Protein AF-A0A8S4R0T0-F1 (afdb_monomer_lite)

Sequence (146 aa):
MWVHVQKAAKRPANCFQPRPKWLRTKKSKKDQCHRSPVKKSTKLPKDFLIYTPISQEEQYALVKERQNTKNYTESAYRCDYCFKGFREVVTFSKHLQKHDPDVSGNLQCDMCKIYCTNARKMYKHMNMTHLFKYTCQMCSYVCFNR

InterPro domains:
  IPR013087 Zinc finger C2H2-type [PS00028] (79-99)
  IPR013087 Zinc finger C2H2-type [PS50157] (77-104)
  IPR013087 Zinc finger C2H2-type [SM00355] (77-99)
  IPR013087 Zinc finger C2H2-type [SM00355] (107-130)

pLDDT: mean 74.61, std 21.23, range [32.12, 94.81]

Radius of gyration: 23.28 Å; chains: 1; bounding box: 45×60×40 Å

Foldseek 3Di:
DDDPPDDDPDDDDDDDDPDDPVPDDDDDDPDPPPPDPDPPPPDDDPQFKDKDWDDPVRLLVVQVCLLVDPQLVVAPAADPQRGGGDNDPVVNVVVVLQLDCVRAHDDADPRRNGHHNDPVVVVVCCSQAGTIWMAGPVDRDIDHND

Organism: NCBI:txid348720

Secondary structure (DSSP, 8-state):
---S---PPPPPP----PPPGGG--S-------------------GGGEEEEE--HHHHHHHHHHGGGSHHHHT-SEE-TTT--EES-HHHHHHHHTTT-HHHH-SEE-TTT--EESSHHHHHHHHHHHTSEEEEESSSS-EEE--

Structure (mmCIF, N/CA/C/O backbone):
data_AF-A0A8S4R0T0-F1
#
_entry.id   AF-A0A8S4R0T0-F1
#
loop_
_atom_site.group_PDB
_atom_site.id
_atom_site.type_symbol
_atom_site.label_atom_id
_atom_site.label_alt_id
_atom_site.label_comp_id
_atom_site.label_asym_id
_atom_site.label_entity_id
_atom_site.label_seq_id
_atom_site.pdbx_PDB_ins_code
_atom_site.Cartn_x
_atom_site.Cartn_y
_atom_site.Cartn_z
_atom_site.occupancy
_atom_site.B_iso_or_equiv
_atom_site.auth_seq_id
_atom_site.auth_comp_id
_atom_site.auth_asym_id
_atom_site.auth_atom_id
_atom_site.pdbx_PDB_model_num
ATOM 1 N N . MET A 1 1 ? -13.648 16.877 4.605 1.00 36.16 1 MET A N 1
ATOM 2 C CA . MET A 1 1 ? -12.229 17.247 4.397 1.00 36.16 1 MET A CA 1
ATOM 3 C C . MET A 1 1 ? -11.822 18.204 5.518 1.00 36.16 1 MET A C 1
ATOM 5 O O . MET A 1 1 ? -12.401 19.269 5.616 1.00 36.16 1 MET A O 1
ATOM 9 N N . TRP A 1 2 ? -10.948 17.740 6.418 1.00 42.22 2 TRP A N 1
ATOM 10 C CA . TRP A 1 2 ? -10.252 18.413 7.534 1.00 42.22 2 TRP A CA 1
ATOM 11 C C . TRP A 1 2 ? -10.555 19.905 7.813 1.00 42.22 2 TRP A C 1
ATOM 13 O O . TRP A 1 2 ? -9.913 20.782 7.246 1.00 42.22 2 TRP A O 1
ATOM 23 N N . VAL A 1 3 ? -11.456 20.184 8.767 1.00 42.47 3 VAL A N 1
ATOM 24 C CA . VAL A 1 3 ? -11.809 21.551 9.225 1.00 42.47 3 VAL A CA 1
ATOM 25 C C . VAL A 1 3 ? -11.201 21.964 10.578 1.00 42.47 3 VAL A C 1
ATOM 27 O O . VAL A 1 3 ? -11.342 23.114 10.974 1.00 42.47 3 VAL A O 1
ATOM 30 N N . HIS A 1 4 ? -10.465 21.092 11.280 1.00 39.38 4 HIS A N 1
ATOM 31 C CA . HIS A 1 4 ? -10.037 21.367 12.669 1.00 39.38 4 HIS A CA 1
ATOM 32 C C . HIS A 1 4 ? -8.530 21.560 12.913 1.00 39.38 4 HIS A C 1
ATOM 34 O O . HIS A 1 4 ? -8.091 21.550 14.058 1.00 39.38 4 HIS A O 1
ATOM 40 N N . VAL A 1 5 ? -7.721 21.824 11.881 1.00 48.59 5 VAL A N 1
ATOM 41 C CA . VAL A 1 5 ? -6.285 22.137 12.063 1.00 48.59 5 VAL A CA 1
ATOM 42 C C . VAL A 1 5 ? -5.919 23.446 11.367 1.00 48.59 5 VAL A C 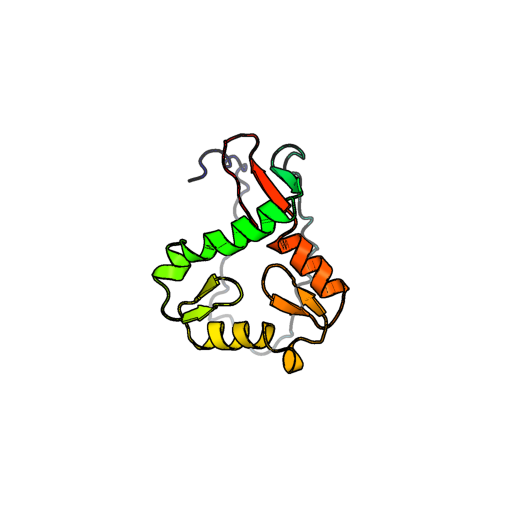1
ATOM 44 O O . VAL A 1 5 ? -5.117 23.474 10.441 1.00 48.59 5 VAL A O 1
ATOM 47 N N . GLN A 1 6 ? -6.522 24.556 11.796 1.00 45.00 6 GLN A N 1
ATOM 48 C CA . GLN A 1 6 ? -6.086 25.894 11.383 1.00 45.00 6 GLN A CA 1
ATOM 49 C C . GLN A 1 6 ? -6.195 26.901 12.529 1.00 45.00 6 GLN A C 1
ATOM 51 O O . GLN A 1 6 ? -7.144 27.670 12.604 1.00 45.00 6 GLN A O 1
ATOM 56 N N . LYS A 1 7 ? -5.174 26.944 13.391 1.00 44.12 7 LYS A N 1
ATOM 57 C CA . LYS A 1 7 ? -4.745 28.189 14.051 1.00 44.12 7 LYS A CA 1
ATOM 58 C C . LYS A 1 7 ? -3.220 28.203 14.153 1.00 44.12 7 LYS A C 1
ATOM 60 O O . LYS A 1 7 ? -2.649 27.933 15.202 1.00 44.12 7 LYS A O 1
ATOM 65 N N . ALA A 1 8 ? -2.559 28.506 13.037 1.00 44.25 8 ALA A N 1
ATOM 66 C CA . ALA A 1 8 ? -1.187 29.002 13.062 1.00 44.25 8 ALA A CA 1
ATOM 67 C C . ALA A 1 8 ? -1.248 30.536 13.109 1.00 44.25 8 ALA A C 1
ATOM 69 O O . ALA A 1 8 ? -1.825 31.169 12.224 1.00 44.25 8 ALA A O 1
ATOM 70 N N . ALA A 1 9 ? -0.700 31.120 14.173 1.00 41.81 9 ALA A N 1
ATOM 71 C CA . ALA A 1 9 ? -0.578 32.561 14.344 1.00 41.81 9 ALA A CA 1
ATOM 72 C C . ALA A 1 9 ? 0.218 33.185 13.181 1.00 41.81 9 ALA A C 1
ATOM 74 O O . ALA A 1 9 ? 1.256 32.663 12.768 1.00 41.81 9 ALA A O 1
ATOM 75 N N . LYS A 1 10 ? -0.281 34.308 12.651 1.00 43.12 10 LYS A N 1
ATOM 76 C CA . LYS A 1 10 ? 0.348 35.080 11.572 1.00 43.12 10 LYS A CA 1
ATOM 77 C C . LYS A 1 10 ? 1.728 35.585 12.031 1.00 43.12 10 LYS A C 1
ATOM 79 O O . LYS A 1 10 ? 1.807 36.325 13.006 1.00 43.12 10 LYS A O 1
ATOM 84 N N . ARG A 1 11 ? 2.806 35.234 11.316 1.00 43.81 11 ARG A N 1
ATOM 85 C CA . ARG A 1 11 ? 4.103 35.944 11.375 1.00 43.81 11 ARG A CA 1
ATOM 86 C C . ARG A 1 11 ? 4.267 36.811 10.123 1.00 43.81 11 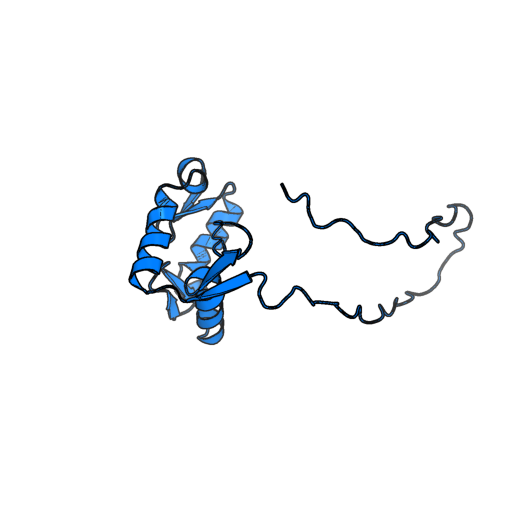ARG A C 1
ATOM 88 O O . ARG A 1 11 ? 3.830 36.385 9.054 1.00 43.81 11 ARG A O 1
ATOM 95 N N . PRO A 1 12 ? 4.862 38.011 10.243 1.00 35.50 12 PRO A N 1
ATOM 96 C CA . PRO A 1 12 ? 4.899 38.981 9.160 1.00 35.50 12 PRO A CA 1
ATOM 97 C C . PRO A 1 12 ? 5.857 38.567 8.039 1.00 35.50 12 PRO A C 1
ATOM 99 O O . PRO A 1 12 ? 6.868 37.896 8.255 1.00 35.50 12 PRO A O 1
ATOM 102 N N . ALA A 1 13 ? 5.481 38.993 6.837 1.00 47.31 13 ALA A N 1
ATOM 103 C CA . ALA A 1 13 ? 6.144 38.753 5.570 1.00 47.31 13 ALA A CA 1
ATOM 104 C C . ALA A 1 13 ? 7.443 39.563 5.431 1.00 47.31 13 ALA A C 1
ATOM 106 O O . ALA A 1 13 ? 7.429 40.780 5.573 1.00 47.31 13 ALA A O 1
ATOM 107 N N . ASN A 1 14 ? 8.544 38.888 5.099 1.00 36.53 14 ASN A N 1
ATOM 108 C CA . ASN A 1 14 ? 9.703 39.444 4.392 1.00 36.53 14 ASN A CA 1
ATOM 109 C C . ASN A 1 14 ? 10.579 38.247 3.962 1.00 36.53 14 ASN A C 1
ATOM 111 O O . ASN A 1 14 ? 10.766 37.332 4.755 1.00 36.53 14 ASN A O 1
ATOM 115 N N . CYS A 1 15 ? 11.140 38.099 2.768 1.00 35.03 15 CYS A N 1
ATOM 116 C CA . CYS A 1 15 ? 11.382 39.014 1.670 1.00 35.03 15 CYS A CA 1
ATOM 117 C C . CYS A 1 15 ? 11.494 38.143 0.403 1.00 35.03 15 CYS A C 1
ATOM 119 O O . CYS A 1 15 ? 12.418 37.341 0.288 1.00 35.03 15 CYS A O 1
ATOM 121 N N . PHE A 1 16 ? 10.552 38.258 -0.530 1.00 36.34 16 PHE A N 1
ATOM 122 C CA . PHE A 1 16 ? 10.757 37.830 -1.914 1.00 36.34 16 PHE A CA 1
ATOM 123 C C . PHE A 1 16 ? 10.457 39.035 -2.790 1.00 36.34 16 PHE A C 1
ATOM 125 O O . PHE A 1 16 ? 9.335 39.245 -3.236 1.00 36.34 16 PHE A O 1
ATOM 132 N N . GLN A 1 17 ? 11.478 39.845 -3.020 1.00 41.28 17 GLN A N 1
ATOM 133 C CA . GLN A 1 17 ? 11.547 40.646 -4.230 1.00 41.28 17 GLN A CA 1
ATOM 134 C C . GLN A 1 17 ? 12.647 39.995 -5.075 1.00 41.28 17 GLN A C 1
ATOM 136 O O . GLN A 1 17 ? 13.814 40.034 -4.674 1.00 41.28 17 GLN A O 1
ATOM 141 N N . PRO A 1 18 ? 12.328 39.315 -6.192 1.00 43.97 18 PRO A N 1
ATOM 142 C CA . PRO A 1 18 ? 13.371 38.871 -7.101 1.00 43.97 18 PRO A CA 1
ATOM 143 C C . PRO A 1 18 ? 14.102 40.101 -7.653 1.00 43.97 18 PRO A C 1
ATOM 145 O O . PRO A 1 18 ? 13.486 41.074 -8.087 1.00 43.97 18 PRO A O 1
ATOM 148 N N . ARG A 1 19 ? 15.436 40.056 -7.610 1.00 39.94 19 ARG A N 1
ATOM 149 C CA . ARG A 1 19 ? 16.311 41.155 -8.031 1.00 39.94 19 ARG A CA 1
ATOM 150 C C . ARG A 1 19 ? 16.041 41.523 -9.507 1.00 39.94 19 ARG A C 1
ATOM 152 O O . ARG A 1 19 ? 16.023 40.614 -10.342 1.00 39.94 19 ARG A O 1
ATOM 159 N N . PRO A 1 20 ? 15.858 42.811 -9.859 1.00 43.72 20 PRO A N 1
ATOM 160 C CA . PRO A 1 20 ? 15.553 43.228 -11.229 1.00 43.72 20 PRO A CA 1
ATOM 161 C C . PRO A 1 20 ? 16.625 42.814 -12.247 1.00 43.72 20 PRO A C 1
ATOM 163 O O . PRO A 1 20 ? 17.826 42.875 -11.979 1.00 43.72 20 PRO A O 1
ATOM 166 N N . LYS A 1 21 ? 16.185 42.422 -13.450 1.00 47.50 21 LYS A N 1
ATOM 167 C CA . LYS A 1 21 ? 17.014 41.793 -14.499 1.00 47.50 21 LYS A CA 1
ATOM 168 C C . LYS A 1 21 ? 18.152 42.663 -15.066 1.00 47.50 21 LYS A C 1
ATOM 170 O O . LYS A 1 21 ? 19.025 42.115 -15.731 1.00 47.50 21 LYS A O 1
ATOM 175 N N . TRP A 1 22 ? 18.189 43.966 -14.792 1.00 44.38 22 TRP A N 1
ATOM 176 C CA . TRP A 1 22 ? 19.223 44.890 -15.285 1.00 44.38 22 TRP A CA 1
ATOM 177 C C . TRP A 1 22 ? 20.472 44.979 -14.386 1.00 44.38 22 TRP A C 1
ATOM 179 O O . TRP A 1 22 ? 21.459 45.596 -14.768 1.00 44.38 22 TRP A O 1
ATOM 189 N N . LEU A 1 23 ? 20.483 44.299 -13.231 1.00 41.91 23 LEU A N 1
ATOM 190 C CA . LEU A 1 23 ? 21.625 44.251 -12.300 1.00 41.91 23 LEU A CA 1
ATOM 191 C C . LEU A 1 23 ? 22.561 43.040 -12.505 1.00 41.91 23 LEU A C 1
ATOM 193 O O . LEU A 1 23 ? 23.317 42.666 -11.606 1.00 41.91 23 LEU A O 1
ATOM 197 N N . ARG A 1 24 ? 22.497 42.375 -13.666 1.00 45.16 24 ARG A N 1
ATOM 198 C CA . ARG A 1 24 ? 23.283 41.166 -13.962 1.00 45.16 24 ARG A CA 1
ATOM 199 C C . ARG A 1 24 ? 24.642 41.532 -14.569 1.00 45.16 24 ARG A C 1
ATOM 201 O O . ARG A 1 24 ? 24.835 41.444 -15.777 1.00 45.16 24 ARG A O 1
ATOM 208 N N . THR A 1 25 ? 25.608 41.901 -13.733 1.00 37.03 25 THR A N 1
ATOM 209 C CA . THR A 1 25 ? 27.021 41.919 -14.141 1.00 37.03 25 THR A CA 1
ATOM 210 C C . THR A 1 25 ? 27.652 40.534 -13.940 1.00 37.03 25 THR A C 1
ATOM 212 O O . THR A 1 25 ? 27.246 39.742 -13.091 1.00 37.03 25 THR A O 1
ATOM 215 N N . LYS A 1 26 ? 28.564 40.185 -14.851 1.00 38.94 26 LYS A N 1
ATOM 216 C CA . LYS A 1 26 ? 29.137 38.848 -15.073 1.00 38.94 26 LYS A CA 1
ATOM 217 C C . LYS A 1 26 ? 29.830 38.256 -13.828 1.00 38.94 26 LYS A C 1
ATOM 219 O O . LYS A 1 26 ? 30.552 38.959 -13.139 1.00 38.94 26 LYS A O 1
ATOM 224 N N . LYS A 1 27 ? 29.711 36.922 -13.695 1.00 42.66 27 LYS A N 1
ATOM 225 C CA . LYS A 1 27 ? 30.496 35.982 -12.858 1.00 42.66 27 LYS A CA 1
ATOM 226 C C . LYS A 1 27 ? 30.562 36.280 -11.348 1.00 42.66 27 LYS A C 1
ATOM 228 O O . LYS A 1 27 ? 31.401 37.054 -10.910 1.00 42.66 27 LYS A O 1
ATOM 233 N N . SER A 1 28 ? 29.865 35.479 -10.538 1.00 32.12 28 SER A N 1
ATOM 234 C CA . SER A 1 28 ? 30.354 35.113 -9.198 1.00 32.12 28 SER A CA 1
ATOM 235 C C . SER A 1 28 ? 29.688 33.842 -8.645 1.00 32.12 28 SER A C 1
ATOM 237 O O . SER A 1 28 ? 28.666 33.378 -9.140 1.00 32.12 28 SER A O 1
ATOM 239 N N . LYS A 1 29 ? 30.418 33.236 -7.705 1.00 33.25 29 LYS A N 1
ATOM 240 C CA . LYS A 1 29 ? 30.456 31.853 -7.198 1.00 33.25 29 LYS A CA 1
ATOM 241 C C . LYS A 1 29 ? 29.122 31.246 -6.721 1.00 33.25 29 LYS A C 1
A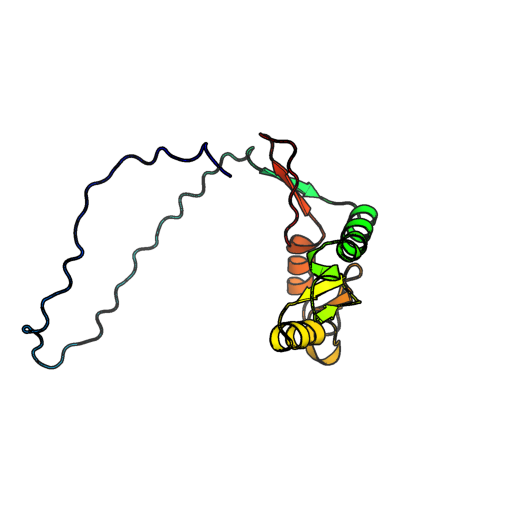TOM 243 O O . LYS A 1 29 ? 28.213 31.942 -6.297 1.00 33.25 29 LYS A O 1
ATOM 248 N N . LYS A 1 30 ? 29.055 29.902 -6.747 1.00 38.91 30 LYS A N 1
ATOM 249 C CA . LYS A 1 30 ? 28.051 29.094 -6.027 1.00 38.91 30 LYS A CA 1
ATOM 250 C C . LYS A 1 30 ? 28.124 29.424 -4.532 1.00 38.91 30 LYS A C 1
ATOM 252 O O . LYS A 1 30 ? 28.956 28.853 -3.831 1.00 38.91 30 LYS A O 1
ATOM 257 N N . ASP A 1 31 ? 27.229 30.270 -4.049 1.00 39.12 31 ASP A N 1
ATOM 258 C CA . ASP A 1 31 ? 26.945 30.348 -2.622 1.00 39.12 31 ASP A CA 1
ATOM 259 C C . ASP A 1 31 ? 26.146 29.098 -2.241 1.00 39.12 31 ASP A C 1
ATOM 261 O O . ASP A 1 31 ? 24.979 28.927 -2.606 1.00 39.12 31 ASP A O 1
ATOM 265 N N . GLN A 1 32 ? 26.803 28.160 -1.556 1.00 48.28 32 GLN A N 1
ATOM 266 C CA . GLN A 1 32 ? 26.100 27.082 -0.872 1.00 48.28 32 GLN A CA 1
ATOM 267 C C . GLN A 1 32 ? 25.248 27.718 0.224 1.00 48.28 32 GLN A C 1
ATOM 269 O O . GLN A 1 32 ? 25.755 28.129 1.264 1.00 48.28 32 GLN A O 1
ATOM 274 N N . CYS A 1 33 ? 23.933 27.775 0.018 1.00 38.25 33 CYS A N 1
ATOM 275 C CA . CYS A 1 33 ? 23.022 27.965 1.134 1.00 38.25 33 CYS A CA 1
ATOM 276 C C . CYS A 1 33 ? 23.167 26.756 2.067 1.00 38.25 33 CYS A C 1
ATOM 278 O O . CYS A 1 33 ? 22.602 25.690 1.800 1.00 38.25 33 CYS A O 1
ATOM 280 N N . HIS A 1 34 ? 23.892 26.917 3.174 1.00 48.06 34 HIS A N 1
ATOM 281 C CA . HIS A 1 34 ? 23.736 26.043 4.327 1.00 48.06 34 HIS A CA 1
ATOM 282 C C . HIS A 1 34 ? 22.291 26.195 4.805 1.00 48.06 34 HIS A C 1
ATOM 284 O O . HIS A 1 34 ? 21.937 27.159 5.481 1.00 48.06 34 HIS A O 1
ATOM 290 N N . ARG A 1 35 ? 21.414 25.271 4.400 1.00 52.59 35 ARG A N 1
ATOM 291 C CA . ARG A 1 35 ? 20.090 25.174 5.013 1.00 52.59 35 ARG A CA 1
ATOM 292 C C . ARG A 1 35 ? 20.324 24.791 6.465 1.00 52.59 35 ARG A C 1
ATOM 294 O O . ARG A 1 35 ? 20.737 23.666 6.738 1.00 52.59 35 ARG A O 1
ATOM 301 N N . SER A 1 36 ? 20.068 25.715 7.383 1.00 41.94 36 SER A N 1
ATOM 302 C CA . SER A 1 36 ? 20.001 25.394 8.805 1.00 41.94 36 SER A CA 1
ATOM 303 C C . SER A 1 36 ? 19.051 24.203 8.997 1.00 41.94 36 SER A C 1
ATOM 305 O O . SER A 1 36 ? 17.987 24.183 8.365 1.00 41.94 36 SER A O 1
ATOM 307 N N . PRO A 1 37 ? 19.392 23.203 9.830 1.00 49.53 37 PRO A N 1
ATOM 308 C CA . PRO A 1 37 ? 18.514 22.069 10.074 1.00 49.53 37 PRO A CA 1
ATOM 309 C C . PRO A 1 37 ? 17.156 22.564 10.576 1.00 49.53 37 PRO A C 1
ATOM 311 O O . PRO A 1 37 ? 17.046 23.135 11.662 1.00 49.53 37 PRO A O 1
ATOM 314 N N . VAL A 1 38 ? 16.106 22.360 9.780 1.00 55.69 38 VAL A N 1
ATOM 315 C CA . VAL A 1 38 ? 14.736 22.603 10.231 1.00 55.69 38 VAL A CA 1
ATOM 316 C C . VAL A 1 38 ? 14.473 21.616 11.364 1.00 55.69 38 VAL A C 1
ATOM 318 O O . VAL A 1 38 ? 14.380 20.409 11.135 1.00 55.69 38 VAL A O 1
ATOM 321 N N . LYS A 1 39 ? 14.365 22.117 12.599 1.00 48.78 39 LYS A N 1
ATOM 322 C CA . LYS A 1 39 ? 13.883 21.323 13.732 1.00 48.78 39 LYS A CA 1
ATOM 323 C C . LYS A 1 39 ? 12.437 20.935 13.420 1.00 48.78 39 LYS A C 1
ATOM 325 O O . LYS A 1 39 ? 11.540 21.769 13.503 1.00 48.78 39 LYS A O 1
ATOM 330 N N . LYS A 1 40 ? 12.210 19.688 13.001 1.00 45.34 40 LYS A N 1
ATOM 331 C CA . LYS A 1 40 ? 10.863 19.152 12.769 1.00 45.34 40 LYS A CA 1
ATOM 332 C C . LYS A 1 40 ? 10.141 19.116 14.116 1.00 45.34 40 LYS A C 1
ATOM 334 O O . LYS A 1 40 ? 10.443 18.266 14.948 1.00 45.34 40 LYS A O 1
ATOM 339 N N . SER A 1 41 ? 9.211 20.036 14.359 1.00 52.00 41 SER A N 1
ATOM 340 C CA . SER A 1 41 ? 8.326 19.954 15.522 1.00 52.00 41 SER A CA 1
ATOM 341 C C . SER A 1 41 ? 7.280 18.864 15.274 1.00 52.00 41 SER A C 1
ATOM 343 O O . SER A 1 41 ? 6.158 19.134 14.855 1.00 52.00 41 SER A O 1
ATOM 345 N N . THR A 1 42 ? 7.644 17.605 15.485 1.00 56.34 42 THR A N 1
ATOM 346 C CA . THR A 1 42 ? 6.687 16.495 15.498 1.00 56.34 42 THR A CA 1
ATOM 347 C C . THR A 1 42 ? 6.184 16.310 16.919 1.00 56.34 42 THR A C 1
ATOM 349 O O . THR A 1 42 ? 6.730 15.519 17.682 1.00 56.34 42 THR A O 1
ATOM 352 N N . LYS A 1 43 ? 5.160 17.065 17.302 1.00 59.34 43 LYS A N 1
ATOM 353 C CA . LYS A 1 43 ? 4.357 16.727 18.479 1.00 59.34 43 LYS A CA 1
ATOM 354 C C . LYS A 1 43 ? 2.891 16.718 18.069 1.00 59.34 43 LYS A C 1
ATOM 356 O O . LYS A 1 43 ? 2.124 17.573 18.491 1.00 59.34 43 LYS A O 1
ATOM 361 N N . LEU A 1 44 ? 2.519 15.770 17.205 1.00 60.28 44 LEU A N 1
ATOM 362 C CA . LEU A 1 44 ? 1.139 15.297 17.272 1.00 60.28 44 LEU A CA 1
ATOM 363 C C . LEU A 1 44 ? 0.976 14.614 18.641 1.00 60.28 44 LEU A C 1
ATOM 365 O O . LEU A 1 44 ? 1.920 13.943 19.078 1.00 60.28 44 LEU A O 1
ATOM 369 N N . PRO A 1 45 ? -0.155 14.809 19.340 1.00 70.38 45 PRO A N 1
ATOM 370 C CA . PRO A 1 45 ? -0.448 14.077 20.565 1.00 70.38 45 PRO A CA 1
ATOM 371 C C . PRO A 1 45 ? -0.273 12.575 20.331 1.00 70.38 45 PRO A C 1
ATOM 373 O O . PRO A 1 45 ? -0.681 12.065 19.286 1.00 70.38 45 PRO A O 1
ATOM 376 N N . LYS A 1 46 ? 0.355 11.878 21.285 1.00 61.53 46 LYS A N 1
ATOM 377 C CA . LYS A 1 46 ? 0.647 10.436 21.177 1.00 61.53 46 LYS A CA 1
ATOM 378 C C . LYS A 1 46 ? -0.625 9.613 20.953 1.00 61.53 46 LYS A C 1
ATOM 380 O O . LYS A 1 46 ? -0.575 8.601 20.267 1.00 61.53 46 LYS A O 1
ATOM 385 N N . ASP A 1 47 ? -1.749 10.116 21.450 1.00 66.00 47 ASP A N 1
ATOM 386 C CA . ASP A 1 47 ? -3.047 9.446 21.414 1.00 66.00 47 ASP A CA 1
ATOM 387 C C . ASP A 1 47 ? -3.833 9.720 20.120 1.00 66.00 47 ASP A C 1
ATOM 389 O O . ASP A 1 47 ? -4.902 9.170 19.905 1.00 66.00 47 ASP A O 1
ATOM 393 N N . PHE A 1 48 ? -3.323 10.550 19.204 1.00 72.44 48 PHE A N 1
ATOM 394 C CA . PHE A 1 48 ? -4.094 10.927 18.015 1.00 72.44 48 PHE A CA 1
ATOM 395 C C . PHE A 1 48 ? -4.302 9.768 17.022 1.00 72.44 48 PHE A C 1
ATOM 397 O O . PHE A 1 48 ? -5.321 9.717 16.330 1.00 72.44 48 PHE A O 1
ATOM 404 N N . LEU A 1 49 ? -3.342 8.844 16.934 1.00 79.25 49 LEU A N 1
ATOM 405 C CA . LEU A 1 49 ? -3.363 7.738 15.980 1.00 79.25 49 LEU A CA 1
ATOM 406 C C . LEU A 1 49 ? -2.949 6.448 16.678 1.00 79.25 49 LEU A C 1
ATOM 408 O O . LEU A 1 49 ? -1.793 6.310 17.081 1.00 79.25 49 LEU A O 1
ATOM 412 N N . ILE A 1 50 ? -3.872 5.494 16.786 1.00 82.38 50 ILE A N 1
ATOM 413 C CA . ILE A 1 50 ? -3.539 4.187 17.348 1.00 82.38 50 ILE A CA 1
ATOM 414 C C . ILE A 1 50 ? -2.963 3.318 16.237 1.00 82.38 50 ILE A C 1
ATOM 416 O O . ILE A 1 50 ? -3.564 3.137 15.177 1.00 82.38 50 ILE A O 1
ATOM 420 N N . TYR A 1 51 ? -1.784 2.773 16.504 1.00 86.12 51 TYR A N 1
ATOM 421 C CA . TYR A 1 51 ? -1.120 1.786 15.673 1.00 86.12 51 TYR A CA 1
ATOM 422 C C . TYR A 1 51 ? -1.422 0.399 16.233 1.00 86.12 51 TYR A C 1
ATOM 424 O O . TYR A 1 51 ? -0.953 0.061 17.319 1.00 86.12 51 TYR A O 1
ATOM 432 N N . THR A 1 52 ? -2.231 -0.386 15.521 1.00 87.81 52 THR A N 1
ATOM 433 C CA . THR A 1 52 ? 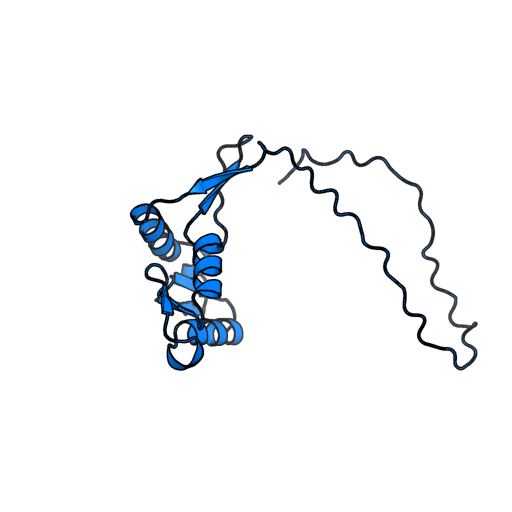-2.644 -1.722 15.981 1.00 87.81 52 THR A CA 1
ATOM 434 C C . THR A 1 52 ? -2.114 -2.809 15.048 1.00 87.81 52 THR A C 1
ATOM 436 O O . THR A 1 52 ? -2.190 -2.636 13.824 1.00 87.81 52 THR A O 1
ATOM 439 N N . PRO A 1 53 ? -1.542 -3.901 15.593 1.00 89.19 53 PRO A N 1
ATOM 440 C CA . PRO A 1 53 ? -1.105 -5.030 14.788 1.00 89.19 53 PRO A CA 1
ATOM 441 C C . PRO A 1 53 ? -2.311 -5.766 14.192 1.00 89.19 53 PRO A C 1
ATOM 443 O O . PRO A 1 53 ? -3.373 -5.846 14.809 1.00 89.19 53 PRO A O 1
ATOM 446 N N . ILE A 1 54 ? -2.136 -6.295 12.986 1.00 89.50 54 ILE A N 1
ATOM 447 C CA . ILE A 1 54 ? -3.145 -7.043 12.230 1.00 89.50 54 ILE A CA 1
ATOM 448 C C . ILE A 1 54 ? -2.797 -8.534 12.294 1.00 89.50 54 ILE A C 1
ATOM 450 O O . ILE A 1 54 ? -1.642 -8.905 12.062 1.00 89.50 54 ILE A O 1
ATOM 454 N N . SER A 1 55 ? -3.784 -9.387 12.577 1.00 90.69 55 SER A N 1
ATOM 455 C CA . SER A 1 55 ? -3.618 -10.846 12.560 1.00 90.69 55 SER A CA 1
ATOM 456 C C . SER A 1 55 ? -3.352 -11.367 11.143 1.00 90.69 55 SER A C 1
ATOM 458 O O . SER A 1 55 ? -3.714 -10.734 10.155 1.00 90.69 55 SER A O 1
ATOM 460 N N . GLN A 1 56 ? -2.727 -12.536 11.007 1.00 88.19 56 GLN A N 1
ATOM 461 C CA . GLN A 1 56 ? -2.378 -13.076 9.690 1.00 88.19 56 GLN A CA 1
ATOM 462 C C . GLN A 1 56 ? -3.609 -13.296 8.786 1.00 88.19 56 GLN A C 1
ATOM 464 O O . GLN A 1 56 ? -3.565 -12.989 7.596 1.00 88.19 56 GLN A O 1
ATOM 469 N N . GLU A 1 57 ? -4.724 -13.761 9.348 1.00 90.50 57 GLU A N 1
ATOM 470 C CA . GLU A 1 57 ? -5.986 -13.954 8.623 1.00 90.50 57 GLU A CA 1
ATOM 471 C C . GLU A 1 57 ? -6.561 -12.630 8.105 1.00 90.50 57 GLU A C 1
ATOM 473 O O . GLU A 1 57 ? -6.911 -12.525 6.926 1.00 90.50 57 GLU A O 1
ATOM 478 N N . GLU A 1 58 ? -6.573 -11.592 8.949 1.00 90.31 58 GLU A N 1
ATOM 479 C CA . GLU A 1 58 ? -6.978 -10.241 8.550 1.00 90.31 58 GLU A CA 1
ATOM 480 C C . GLU A 1 58 ? -6.075 -9.708 7.429 1.00 90.31 58 GLU A C 1
ATOM 482 O O . GLU A 1 58 ? -6.562 -9.119 6.466 1.00 90.31 58 GLU A O 1
ATOM 487 N N . GLN A 1 59 ? -4.762 -9.955 7.489 1.00 89.88 59 GLN A N 1
ATOM 488 C CA . GLN A 1 59 ? -3.849 -9.540 6.423 1.00 89.88 59 GLN A CA 1
ATOM 489 C C . GLN A 1 59 ? -4.202 -10.200 5.077 1.00 89.88 59 GLN A C 1
ATOM 491 O O . GLN A 1 59 ? -4.109 -9.539 4.038 1.00 89.88 59 GLN A O 1
ATOM 496 N N . TYR A 1 60 ? -4.609 -11.478 5.070 1.00 90.25 60 TYR A N 1
ATOM 497 C CA . TYR A 1 60 ? -4.986 -12.192 3.840 1.00 90.25 60 TYR A CA 1
ATOM 498 C C . TYR A 1 60 ? -6.312 -11.669 3.300 1.00 90.25 60 TYR A C 1
ATOM 500 O O . TYR A 1 60 ? -6.435 -11.450 2.092 1.00 90.25 60 TYR A O 1
ATOM 508 N N . ALA A 1 61 ? -7.278 -11.428 4.189 1.00 91.75 61 ALA A N 1
ATOM 509 C CA . ALA A 1 61 ? -8.551 -10.814 3.835 1.00 91.75 61 ALA A CA 1
ATOM 510 C C . ALA A 1 61 ? -8.330 -9.444 3.177 1.00 91.75 61 ALA A C 1
ATOM 512 O O . ALA A 1 61 ? -8.790 -9.231 2.058 1.00 91.75 61 ALA A O 1
ATOM 513 N N . LEU A 1 62 ? -7.504 -8.581 3.779 1.00 89.50 62 LEU A N 1
ATOM 514 C CA . LEU A 1 62 ? -7.190 -7.252 3.245 1.00 89.50 62 LEU A CA 1
ATOM 515 C C . LEU A 1 62 ? -6.532 -7.295 1.862 1.00 89.50 62 LEU A C 1
ATOM 517 O O . LEU A 1 62 ? -6.752 -6.400 1.047 1.00 89.50 62 LEU A O 1
ATOM 521 N N . VAL A 1 63 ? -5.697 -8.302 1.574 1.00 90.12 63 VAL A N 1
ATOM 522 C CA . VAL A 1 63 ? -5.128 -8.470 0.226 1.00 90.12 63 VAL A CA 1
ATOM 523 C C . VAL A 1 63 ? -6.201 -8.925 -0.761 1.00 90.12 63 VAL A C 1
ATOM 525 O O . VAL A 1 63 ? -6.262 -8.369 -1.855 1.00 90.12 63 VAL A O 1
ATOM 528 N N . LYS A 1 64 ? -7.074 -9.868 -0.385 1.00 90.31 64 LYS A N 1
ATOM 529 C CA . LYS A 1 64 ? -8.185 -10.320 -1.241 1.00 90.31 64 LYS A CA 1
ATOM 530 C C . LYS A 1 64 ? -9.180 -9.198 -1.533 1.00 90.31 64 LYS A C 1
ATOM 532 O O . LYS A 1 64 ? -9.573 -9.022 -2.680 1.00 90.31 64 LYS A O 1
ATOM 537 N N . GLU A 1 65 ? -9.517 -8.376 -0.542 1.00 90.56 65 GLU A N 1
ATOM 538 C CA . GLU A 1 65 ? -10.443 -7.248 -0.707 1.00 90.56 65 GLU A CA 1
ATOM 539 C C . GLU A 1 65 ? -9.971 -6.228 -1.752 1.00 90.56 65 GLU A C 1
ATOM 541 O O . GLU A 1 65 ? -10.796 -5.563 -2.382 1.00 90.56 65 GLU A O 1
ATOM 546 N N . ARG A 1 66 ? -8.658 -6.134 -2.016 1.00 89.81 66 ARG A N 1
ATOM 547 C CA . ARG A 1 66 ? -8.119 -5.257 -3.069 1.00 89.81 66 ARG A CA 1
ATOM 548 C C . ARG A 1 66 ? -8.683 -5.586 -4.455 1.00 89.81 66 ARG A C 1
ATOM 550 O O . ARG A 1 66 ? -8.841 -4.653 -5.244 1.00 89.81 66 ARG A O 1
ATOM 557 N N . GLN A 1 67 ? -9.063 -6.842 -4.717 1.00 89.00 67 GLN A N 1
ATOM 558 C CA . GLN A 1 67 ? -9.724 -7.269 -5.962 1.00 89.00 67 GLN A CA 1
ATOM 559 C C . GLN A 1 67 ? -11.019 -6.498 -6.230 1.00 89.00 67 GLN A C 1
ATOM 561 O O . GLN A 1 67 ? -11.301 -6.122 -7.363 1.00 89.00 67 GLN A O 1
ATOM 566 N N . ASN A 1 68 ? -11.778 -6.202 -5.176 1.00 89.56 68 ASN A N 1
ATOM 567 C CA . ASN A 1 68 ? -13.077 -5.542 -5.286 1.00 89.56 68 ASN A CA 1
ATOM 568 C C . ASN A 1 68 ? -12.964 -4.013 -5.251 1.00 89.56 68 ASN A C 1
ATOM 570 O O . ASN A 1 68 ? -13.965 -3.301 -5.343 1.00 89.56 68 ASN A O 1
ATOM 574 N N . THR A 1 69 ? -11.753 -3.468 -5.097 1.00 89.31 69 THR A N 1
ATOM 575 C CA . THR A 1 69 ? -11.582 -2.017 -5.063 1.00 89.31 69 THR A CA 1
ATOM 576 C C . THR A 1 69 ? -11.784 -1.424 -6.449 1.00 89.31 69 THR A C 1
ATOM 578 O O . THR A 1 69 ? -11.229 -1.916 -7.430 1.00 89.31 69 THR A O 1
ATOM 581 N N . LYS A 1 70 ? -12.480 -0.279 -6.511 1.00 87.69 70 LYS A N 1
ATOM 582 C CA . LYS A 1 70 ? -12.656 0.497 -7.753 1.00 87.69 70 LYS A CA 1
ATOM 583 C C . LYS A 1 70 ? -11.335 0.736 -8.476 1.00 87.69 70 LYS A C 1
ATOM 585 O O . LYS A 1 70 ? -11.254 0.678 -9.691 1.00 87.69 70 LYS A O 1
ATOM 590 N N . ASN A 1 71 ? -10.263 0.952 -7.713 1.00 86.50 71 ASN A N 1
ATOM 591 C CA . ASN A 1 71 ? -8.942 1.150 -8.287 1.00 86.50 71 ASN A CA 1
ATOM 592 C C . ASN A 1 71 ? -8.450 -0.066 -9.080 1.00 86.50 71 ASN A C 1
ATOM 594 O O . ASN A 1 71 ? -7.833 0.150 -10.113 1.00 86.50 71 ASN A O 1
ATOM 598 N N . TYR A 1 72 ? -8.703 -1.296 -8.624 1.00 89.38 72 TYR A N 1
ATOM 599 C CA . TYR A 1 72 ? -8.353 -2.512 -9.360 1.00 89.38 72 TYR A CA 1
ATOM 600 C C . TYR A 1 72 ? -9.320 -2.738 -10.525 1.00 89.38 72 TYR A C 1
ATOM 602 O O . TYR A 1 72 ? -8.874 -2.911 -11.651 1.00 89.38 72 TYR A O 1
ATOM 610 N N . THR A 1 73 ? -10.633 -2.634 -10.314 1.00 90.38 73 THR A N 1
ATOM 611 C CA . THR A 1 73 ? -11.621 -2.887 -11.377 1.00 90.38 73 THR A CA 1
ATOM 612 C C . THR A 1 73 ? -11.563 -1.861 -12.514 1.00 90.38 73 THR A C 1
ATOM 614 O O . THR A 1 73 ? -11.737 -2.229 -13.669 1.00 90.38 73 THR A O 1
ATOM 617 N N . GLU A 1 74 ? -11.262 -0.593 -12.235 1.00 91.25 74 GLU A N 1
ATOM 618 C CA . GLU A 1 74 ? -11.213 0.486 -13.240 1.00 91.25 74 GLU A CA 1
ATOM 619 C C . GLU A 1 74 ? -9.821 0.689 -13.865 1.00 91.25 74 GLU A C 1
ATOM 621 O O . GLU A 1 74 ? -9.673 1.473 -14.802 1.00 91.25 74 GLU A O 1
ATOM 626 N N . SER A 1 75 ? -8.770 0.037 -13.358 1.00 91.06 75 SER A N 1
ATOM 627 C CA . SER A 1 75 ? -7.422 0.204 -13.918 1.00 91.06 75 SER A CA 1
ATOM 628 C C . SER A 1 75 ? -7.201 -0.642 -15.169 1.00 91.06 75 SER A C 1
ATOM 630 O O . SER A 1 75 ? -7.654 -1.779 -15.259 1.00 91.06 75 SER A O 1
ATOM 632 N N . ALA A 1 76 ? -6.451 -0.081 -16.121 1.00 91.50 76 ALA A N 1
ATOM 633 C CA . ALA A 1 76 ? -6.077 -0.762 -17.359 1.00 91.50 76 ALA A CA 1
ATOM 634 C C . ALA A 1 76 ? -5.056 -1.888 -17.124 1.00 91.50 76 ALA A C 1
ATOM 636 O O . ALA A 1 76 ? -5.092 -2.902 -17.813 1.00 91.50 76 ALA A O 1
ATOM 637 N N . TYR A 1 77 ? -4.166 -1.723 -16.138 1.00 92.62 77 TYR A N 1
ATOM 638 C CA . TYR A 1 77 ? -3.129 -2.698 -15.806 1.00 92.62 77 TYR A CA 1
ATOM 639 C C . TYR A 1 77 ? -3.292 -3.170 -14.365 1.00 92.62 77 TYR A C 1
ATOM 641 O O . TYR A 1 77 ? -3.282 -2.365 -13.430 1.00 92.62 77 TYR A O 1
ATOM 649 N N . ARG A 1 78 ? -3.436 -4.481 -14.186 1.00 93.19 78 ARG A N 1
ATOM 650 C CA . ARG A 1 78 ? -3.806 -5.120 -12.922 1.00 93.19 78 ARG A CA 1
ATOM 651 C C . ARG A 1 78 ? -2.786 -6.193 -12.575 1.00 93.19 78 ARG A C 1
ATOM 653 O O . ARG A 1 78 ? -2.358 -6.939 -13.445 1.00 93.19 78 ARG A O 1
ATOM 660 N N . CYS A 1 79 ? -2.373 -6.243 -11.313 1.00 92.88 79 CYS A N 1
ATOM 661 C CA . CYS A 1 79 ? -1.488 -7.294 -10.818 1.00 92.88 79 CYS A CA 1
ATOM 662 C C . CYS A 1 79 ? -2.295 -8.384 -10.115 1.00 92.88 79 CYS A C 1
ATOM 664 O O . CYS A 1 79 ? -2.968 -8.085 -9.130 1.00 92.88 79 CYS A O 1
ATOM 666 N N . ASP A 1 80 ? -2.168 -9.632 -10.555 1.00 90.00 80 ASP A N 1
ATOM 667 C CA . ASP A 1 80 ? -2.918 -10.767 -9.996 1.00 90.00 80 ASP A CA 1
ATOM 668 C C . ASP A 1 80 ? -2.288 -11.349 -8.723 1.00 90.00 80 ASP A C 1
ATOM 670 O O . ASP A 1 80 ? -2.930 -12.092 -7.990 1.00 90.00 80 ASP A O 1
ATOM 674 N N . TYR A 1 81 ? -1.048 -10.970 -8.405 1.00 89.81 81 TYR A N 1
ATOM 675 C CA . TYR A 1 81 ? -0.372 -11.412 -7.182 1.00 89.81 81 TYR A CA 1
ATOM 676 C C . TYR A 1 81 ? -0.776 -10.602 -5.947 1.00 89.81 81 TYR A C 1
ATOM 678 O O . TYR A 1 81 ? -0.901 -11.142 -4.850 1.00 89.81 81 TYR A O 1
ATOM 686 N N . CYS A 1 82 ? -0.946 -9.286 -6.103 1.00 89.94 82 CYS A N 1
ATOM 687 C CA . CYS A 1 82 ? -1.223 -8.374 -4.987 1.00 89.94 82 CYS A CA 1
ATOM 688 C C . CYS A 1 82 ? -2.488 -7.522 -5.169 1.00 89.94 82 CYS A C 1
ATOM 690 O O . CYS A 1 82 ? -2.766 -6.657 -4.327 1.00 89.94 82 CYS A O 1
ATOM 692 N N . PHE A 1 83 ? -3.217 -7.755 -6.266 1.00 90.69 83 PHE 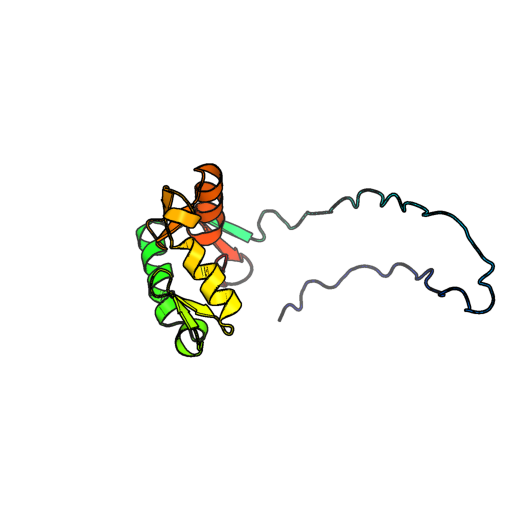A N 1
ATOM 693 C CA . PHE A 1 83 ? -4.477 -7.107 -6.638 1.00 90.69 83 PHE A CA 1
ATOM 694 C C . PHE A 1 83 ? -4.388 -5.580 -6.660 1.00 90.69 83 PHE A C 1
ATOM 696 O O . PHE A 1 83 ? -5.302 -4.856 -6.266 1.00 90.69 83 PHE A O 1
ATOM 703 N N . LYS A 1 84 ? -3.241 -5.067 -7.119 1.00 89.75 84 LYS A N 1
ATOM 704 C CA . LYS A 1 84 ? -2.987 -3.631 -7.249 1.00 89.75 84 LYS A CA 1
ATOM 705 C C . LYS A 1 84 ? -3.252 -3.166 -8.677 1.00 89.75 84 LYS A C 1
ATOM 707 O O . LYS A 1 84 ? -2.783 -3.777 -9.635 1.00 89.75 84 LYS A O 1
ATOM 712 N N . GLY A 1 85 ? -3.994 -2.067 -8.785 1.00 92.31 85 GLY A N 1
ATOM 713 C CA . GLY A 1 85 ? -4.317 -1.400 -10.039 1.00 92.31 85 GLY A CA 1
ATOM 714 C C . GLY A 1 85 ? -3.325 -0.298 -10.408 1.00 92.31 85 GLY A C 1
ATOM 715 O O . GLY A 1 85 ? -2.846 0.449 -9.544 1.00 92.31 85 GLY A O 1
ATOM 716 N N . PHE A 1 86 ? -3.030 -0.181 -11.701 1.00 93.00 86 PHE A N 1
ATOM 717 C CA . PHE A 1 86 ? -2.133 0.813 -12.285 1.00 93.00 86 PHE A CA 1
ATOM 718 C C . PHE A 1 86 ? -2.761 1.442 -13.533 1.00 93.00 86 PHE A C 1
ATOM 720 O O . PHE A 1 86 ? -3.479 0.799 -14.297 1.00 93.00 86 PHE A O 1
ATOM 727 N N . ARG A 1 87 ? -2.485 2.731 -13.747 1.00 92.56 87 ARG A N 1
ATOM 728 C CA . ARG A 1 87 ? -2.979 3.479 -14.916 1.00 92.56 87 ARG A CA 1
ATOM 729 C C . ARG A 1 87 ? -2.011 3.436 -16.099 1.00 92.56 87 ARG A C 1
ATOM 731 O O . ARG A 1 87 ? -2.439 3.574 -17.235 1.00 92.56 87 ARG A O 1
ATOM 738 N N . GLU A 1 88 ? -0.723 3.226 -15.833 1.00 94.81 88 GLU A N 1
ATOM 739 C CA . GLU A 1 88 ? 0.350 3.302 -16.826 1.00 94.81 88 GLU A CA 1
ATOM 740 C C . GLU A 1 88 ? 1.135 1.990 -16.913 1.00 94.81 88 GLU A C 1
ATOM 742 O O . GLU A 1 88 ? 1.547 1.452 -15.877 1.00 94.81 88 GLU A O 1
ATOM 747 N N . VAL A 1 89 ? 1.450 1.556 -18.142 1.00 94.62 89 VAL A N 1
ATOM 748 C CA . VAL A 1 89 ? 2.272 0.360 -18.422 1.00 94.62 89 VAL A CA 1
ATOM 749 C C . VAL A 1 89 ? 3.609 0.433 -17.696 1.00 94.62 89 VAL A C 1
ATOM 751 O O . VAL A 1 89 ? 3.992 -0.505 -17.014 1.00 94.62 89 VAL A O 1
ATOM 754 N N . VAL A 1 90 ? 4.311 1.569 -17.784 1.00 94.62 90 VAL A N 1
ATOM 755 C CA . VAL A 1 90 ? 5.673 1.711 -17.242 1.00 94.62 90 VAL A CA 1
ATOM 756 C C . VAL A 1 90 ? 5.698 1.466 -15.731 1.00 94.62 90 VAL A C 1
ATOM 758 O O . VAL A 1 90 ? 6.620 0.837 -15.207 1.00 94.62 90 VAL A O 1
ATOM 761 N N . THR A 1 91 ? 4.679 1.947 -15.013 1.00 93.94 91 THR A N 1
ATOM 762 C CA . THR A 1 91 ? 4.558 1.725 -13.565 1.00 93.94 91 THR A CA 1
ATOM 763 C C . THR A 1 91 ? 4.195 0.282 -13.229 1.00 93.94 91 THR A C 1
ATOM 765 O O . THR A 1 91 ? 4.705 -0.253 -12.244 1.00 93.94 91 THR A O 1
ATOM 768 N N . PHE A 1 92 ? 3.369 -0.352 -14.062 1.00 94.75 92 PHE A N 1
ATOM 769 C CA . PHE A 1 92 ? 2.981 -1.748 -13.922 1.00 94.75 92 PHE A CA 1
ATOM 770 C C . PHE A 1 92 ? 4.149 -2.700 -14.200 1.00 94.75 92 PHE A C 1
ATOM 772 O O . PHE A 1 92 ? 4.442 -3.547 -13.363 1.00 94.75 92 PHE A O 1
ATOM 779 N N . SER A 1 93 ? 4.896 -2.505 -15.288 1.00 94.06 93 SER A N 1
ATOM 780 C CA . SER A 1 93 ? 6.083 -3.306 -15.606 1.00 94.06 93 SER A CA 1
ATOM 781 C C . SER A 1 93 ? 7.114 -3.226 -14.483 1.00 94.06 93 SER A C 1
ATOM 783 O O . SER A 1 93 ? 7.551 -4.252 -13.976 1.00 94.06 93 SER A O 1
ATOM 785 N N . LYS A 1 94 ? 7.432 -2.019 -13.988 1.00 93.00 94 LYS A N 1
ATOM 786 C CA . LYS A 1 94 ? 8.336 -1.848 -12.831 1.00 93.00 94 LYS A CA 1
ATOM 787 C C . LYS A 1 94 ? 7.820 -2.519 -11.557 1.00 93.00 94 LYS A C 1
ATOM 789 O O . LYS A 1 94 ? 8.610 -2.870 -10.684 1.00 93.00 94 LYS A O 1
ATOM 794 N N . HIS A 1 95 ? 6.504 -2.628 -11.406 1.00 92.62 95 HIS A N 1
ATOM 795 C CA . HIS A 1 95 ? 5.903 -3.338 -10.290 1.00 92.62 95 HIS A CA 1
ATOM 796 C C . HIS A 1 95 ? 6.019 -4.858 -10.451 1.00 92.62 95 HIS A C 1
ATOM 798 O O . HIS A 1 95 ? 6.384 -5.511 -9.479 1.00 92.62 95 HIS A O 1
ATOM 804 N N . LEU A 1 96 ? 5.788 -5.402 -11.649 1.00 92.56 96 LEU A N 1
ATOM 805 C CA . LEU A 1 96 ? 5.942 -6.831 -11.938 1.00 92.56 96 LEU A CA 1
ATOM 806 C C . LEU A 1 96 ? 7.365 -7.331 -11.694 1.00 92.56 96 LEU A C 1
ATOM 808 O O . LEU A 1 96 ? 7.527 -8.383 -11.099 1.00 92.56 96 LEU A O 1
ATOM 812 N N . GLN A 1 97 ? 8.383 -6.516 -11.979 1.00 92.62 97 GLN A N 1
ATOM 813 C CA . GLN A 1 97 ? 9.779 -6.839 -11.641 1.00 92.62 97 GLN A CA 1
ATOM 814 C C . GLN A 1 97 ? 10.010 -7.099 -10.139 1.00 92.62 97 GLN A C 1
ATOM 816 O O . GLN A 1 97 ? 11.007 -7.702 -9.748 1.00 92.62 97 GLN A O 1
ATOM 821 N N . LYS A 1 98 ? 9.099 -6.647 -9.265 1.00 91.12 98 LYS A N 1
ATOM 822 C CA . LYS A 1 98 ? 9.132 -6.957 -7.826 1.00 91.12 98 LYS A CA 1
ATOM 823 C C . LYS A 1 98 ? 8.575 -8.336 -7.484 1.00 91.12 98 LYS A C 1
ATOM 825 O O . LYS A 1 98 ? 8.838 -8.838 -6.395 1.00 91.12 98 LYS A O 1
ATOM 830 N N . HIS A 1 99 ? 7.792 -8.911 -8.384 1.00 91.12 99 HIS A N 1
ATOM 831 C CA . HIS A 1 99 ? 7.304 -10.283 -8.318 1.00 91.12 99 HIS A CA 1
ATOM 832 C C . HIS A 1 99 ? 8.250 -11.269 -9.009 1.00 91.12 99 HIS A C 1
ATOM 834 O O . HIS A 1 99 ? 8.093 -12.467 -8.811 1.00 91.12 99 HIS A O 1
ATOM 840 N N . ASP A 1 100 ? 9.249 -10.785 -9.748 1.00 90.25 100 ASP A N 1
ATOM 841 C CA . ASP A 1 100 ? 10.268 -11.635 -10.354 1.00 90.25 100 ASP A CA 1
ATOM 842 C C . ASP A 1 100 ? 11.380 -11.968 -9.335 1.00 90.25 100 ASP A C 1
ATOM 844 O O . ASP A 1 100 ? 12.036 -11.047 -8.820 1.00 90.25 100 ASP A O 1
ATOM 848 N N . PRO A 1 101 ? 11.622 -13.260 -9.033 1.00 87.56 101 PRO A N 1
ATOM 849 C CA . PRO A 1 101 ? 12.641 -13.675 -8.067 1.00 87.56 101 PRO A CA 1
ATOM 850 C C . PRO A 1 101 ? 14.062 -13.328 -8.538 1.00 87.56 101 PRO A C 1
ATOM 852 O O . PRO A 1 101 ? 14.880 -12.890 -7.730 1.00 87.56 101 PRO A O 1
ATOM 855 N N . ASP A 1 102 ? 14.337 -13.410 -9.844 1.00 86.25 102 ASP A N 1
ATOM 856 C CA . ASP A 1 102 ? 15.652 -13.088 -10.418 1.00 86.25 102 ASP A CA 1
ATOM 857 C C . ASP A 1 102 ? 16.057 -11.623 -10.206 1.00 86.25 102 ASP A C 1
ATOM 859 O O . ASP A 1 102 ? 17.232 -11.301 -10.031 1.00 86.25 102 ASP A O 1
ATOM 863 N N . VAL A 1 103 ? 15.079 -10.715 -10.194 1.00 85.81 103 VAL A N 1
ATOM 864 C CA . VAL A 1 103 ? 15.323 -9.270 -10.082 1.00 85.81 103 VAL A CA 1
ATOM 865 C C . VAL A 1 103 ? 15.290 -8.813 -8.630 1.00 85.81 103 VAL A C 1
ATOM 867 O O . VAL A 1 103 ? 16.079 -7.962 -8.209 1.00 85.81 103 VAL A O 1
ATOM 870 N N . SER A 1 104 ? 14.349 -9.349 -7.854 1.00 80.50 104 SER A N 1
ATOM 871 C CA . SER A 1 104 ? 14.032 -8.828 -6.527 1.00 80.50 104 SER A CA 1
ATOM 872 C C . SER A 1 104 ? 14.516 -9.706 -5.380 1.00 80.50 104 SER A C 1
ATOM 874 O O . SER A 1 104 ? 14.403 -9.279 -4.231 1.00 80.50 104 SER A O 1
ATOM 876 N N . GLY A 1 105 ? 15.159 -10.837 -5.671 1.00 86.81 105 GLY A N 1
ATOM 877 C CA . GLY A 1 105 ? 15.853 -11.704 -4.722 1.00 86.81 105 GLY A CA 1
ATOM 878 C C . GLY A 1 105 ? 15.014 -12.877 -4.223 1.00 86.81 105 GLY A C 1
ATOM 879 O O . GLY A 1 105 ? 13.909 -13.126 -4.687 1.00 86.81 105 GLY A O 1
ATOM 880 N N . ASN A 1 106 ? 15.540 -13.591 -3.225 1.00 86.94 106 ASN A N 1
ATOM 881 C CA . ASN A 1 106 ? 15.023 -14.916 -2.859 1.00 86.94 106 ASN A CA 1
ATOM 882 C C . ASN A 1 106 ? 13.966 -14.898 -1.742 1.00 86.94 106 ASN A C 1
ATOM 884 O O . ASN A 1 106 ? 13.352 -15.923 -1.463 1.00 86.94 106 ASN A O 1
ATOM 888 N N . LEU A 1 107 ? 13.772 -13.769 -1.050 1.00 90.00 107 LEU A N 1
ATOM 889 C CA . LEU A 1 107 ? 12.851 -13.704 0.088 1.00 90.00 107 LEU A CA 1
ATOM 890 C C . LEU A 1 107 ? 11.475 -13.247 -0.374 1.00 90.00 107 LEU A C 1
ATOM 892 O O . LEU A 1 107 ? 11.306 -12.082 -0.730 1.00 90.00 107 LEU A O 1
ATOM 896 N N . GLN A 1 108 ? 10.496 -14.142 -0.317 1.00 92.38 108 GLN A N 1
ATOM 897 C CA . GLN A 1 108 ? 9.126 -13.885 -0.744 1.00 92.38 108 GLN A CA 1
ATOM 898 C C . GLN A 1 108 ? 8.235 -13.441 0.423 1.00 92.38 108 GLN A C 1
ATOM 900 O O . GLN A 1 108 ? 8.352 -13.935 1.539 1.00 92.38 108 GLN A O 1
ATOM 905 N N . CYS A 1 109 ? 7.328 -12.501 0.165 1.00 91.38 109 CYS A N 1
ATOM 906 C CA . CYS A 1 109 ? 6.233 -12.174 1.072 1.00 91.38 109 CYS A CA 1
ATOM 907 C C . CYS A 1 109 ? 5.073 -13.157 0.880 1.00 91.38 109 CYS A C 1
ATOM 909 O O . CYS A 1 109 ? 4.549 -13.271 -0.227 1.00 91.38 109 CYS A O 1
ATOM 911 N N . ASP A 1 110 ? 4.582 -13.766 1.957 1.00 88.69 110 ASP A N 1
ATOM 912 C CA . ASP A 1 110 ? 3.469 -14.719 1.875 1.00 88.69 110 ASP A CA 1
ATOM 913 C C . ASP A 1 110 ? 2.145 -14.086 1.437 1.00 88.69 110 ASP A C 1
ATOM 915 O O . ASP A 1 110 ? 1.376 -14.718 0.709 1.00 88.69 110 ASP A O 1
ATOM 919 N N . MET A 1 111 ? 1.922 -12.825 1.817 1.00 88.25 111 MET A N 1
ATOM 920 C CA . MET A 1 111 ? 0.662 -12.103 1.629 1.00 88.25 111 MET A CA 1
ATOM 921 C C . MET A 1 111 ? 0.483 -11.565 0.213 1.00 88.25 111 MET A C 1
ATOM 923 O O . MET A 1 111 ? -0.593 -11.675 -0.361 1.00 88.25 111 MET A O 1
ATOM 927 N N . CYS A 1 112 ? 1.521 -10.932 -0.338 1.00 89.19 112 CYS A N 1
ATOM 928 C CA . CYS A 1 112 ? 1.447 -10.260 -1.635 1.00 89.19 112 CYS A CA 1
ATOM 929 C C . CYS A 1 112 ? 2.425 -10.811 -2.673 1.00 89.19 112 CYS A C 1
ATOM 931 O O . CYS A 1 112 ? 2.472 -10.279 -3.772 1.00 89.19 112 CYS A O 1
ATOM 933 N N . LYS A 1 113 ? 3.207 -11.848 -2.346 1.00 90.06 113 LYS A N 1
ATOM 934 C CA . LYS A 1 113 ? 4.148 -12.525 -3.255 1.00 90.06 113 LYS A CA 1
ATOM 935 C C . LYS A 1 113 ? 5.196 -11.598 -3.887 1.00 90.06 113 LYS A C 1
ATOM 937 O O . LYS A 1 113 ? 5.689 -11.871 -4.976 1.00 90.06 113 LYS A O 1
ATOM 942 N N . ILE A 1 114 ? 5.529 -10.492 -3.220 1.00 91.00 114 ILE A N 1
ATOM 943 C CA . ILE A 1 114 ? 6.659 -9.629 -3.587 1.00 91.00 114 ILE A CA 1
ATOM 944 C C . ILE A 1 114 ? 7.951 -10.248 -3.062 1.00 91.00 114 ILE A C 1
ATOM 946 O O . ILE A 1 114 ? 7.997 -10.704 -1.917 1.00 91.00 114 ILE A O 1
ATOM 950 N N . TYR A 1 115 ? 9.002 -10.194 -3.870 1.00 93.12 115 TYR A N 1
ATOM 951 C CA . TYR A 1 115 ? 10.339 -10.614 -3.486 1.00 93.12 115 TYR A CA 1
ATOM 952 C C . TYR A 1 115 ? 11.171 -9.439 -2.964 1.00 93.12 115 TYR A C 1
ATOM 954 O O . TYR A 1 115 ? 11.000 -8.280 -3.354 1.00 93.12 115 TYR A O 1
ATOM 962 N N . CYS A 1 116 ? 12.065 -9.727 -2.024 1.00 90.56 116 CYS A N 1
ATOM 963 C CA . CYS A 1 116 ? 13.020 -8.775 -1.478 1.00 90.56 116 CYS A CA 1
ATOM 964 C C . CYS A 1 116 ? 14.419 -9.385 -1.412 1.00 90.56 116 CYS A C 1
ATOM 966 O O . CYS A 1 116 ? 14.610 -10.537 -1.032 1.00 90.56 116 CYS A O 1
ATOM 968 N N . THR A 1 117 ? 15.423 -8.548 -1.675 1.00 89.69 117 THR A N 1
ATOM 969 C CA . THR A 1 117 ? 16.821 -8.992 -1.711 1.00 89.69 117 THR A CA 1
ATOM 970 C C . THR A 1 117 ? 17.360 -9.328 -0.320 1.00 89.69 117 THR A C 1
ATOM 972 O O . THR A 1 117 ? 18.224 -10.181 -0.174 1.00 89.69 117 THR A O 1
ATO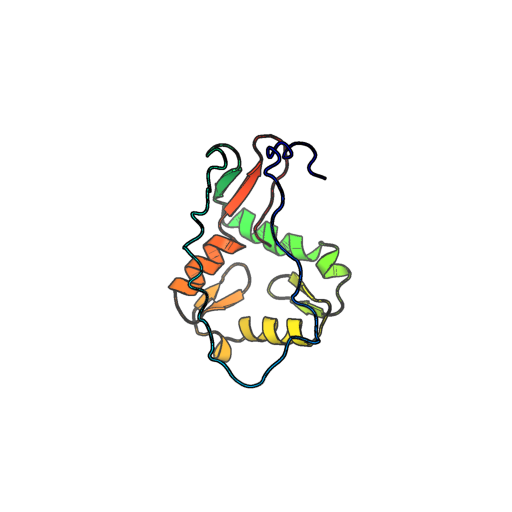M 975 N N . ASN A 1 118 ? 16.873 -8.637 0.720 1.00 91.38 118 ASN A N 1
ATOM 976 C CA . ASN A 1 118 ? 17.405 -8.732 2.079 1.00 91.38 118 ASN A CA 1
ATOM 977 C C . ASN A 1 118 ? 16.263 -8.770 3.102 1.00 91.38 118 ASN A C 1
ATOM 979 O O . ASN A 1 118 ? 15.267 -8.052 2.953 1.00 91.38 118 ASN A O 1
ATOM 983 N N . ALA A 1 119 ? 16.479 -9.470 4.220 1.00 90.94 119 ALA A N 1
ATOM 984 C CA . ALA A 1 119 ? 15.519 -9.567 5.323 1.00 90.94 119 ALA A CA 1
ATOM 985 C C . ALA A 1 119 ? 15.108 -8.192 5.884 1.00 90.94 119 ALA A C 1
ATOM 987 O O . ALA A 1 119 ? 13.939 -7.951 6.166 1.00 90.94 119 ALA A O 1
ATOM 988 N N . ARG A 1 120 ? 16.035 -7.223 5.948 1.00 91.12 120 ARG A N 1
ATOM 989 C CA . ARG A 1 120 ? 15.731 -5.845 6.383 1.00 91.12 120 ARG A CA 1
ATOM 990 C C . ARG A 1 120 ? 14.698 -5.146 5.491 1.00 91.12 120 ARG A C 1
ATOM 992 O O . ARG A 1 120 ? 13.890 -4.364 5.992 1.00 91.12 120 ARG A O 1
ATOM 999 N N . LYS A 1 121 ? 14.748 -5.371 4.172 1.00 90.31 121 LYS A N 1
ATOM 1000 C CA . LYS A 1 121 ? 13.764 -4.804 3.235 1.00 90.31 121 LYS A CA 1
ATOM 1001 C C . LYS A 1 121 ? 12.415 -5.497 3.409 1.00 90.31 121 LYS A C 1
ATOM 1003 O O . LYS A 1 121 ? 11.407 -4.801 3.471 1.00 90.31 121 LYS A O 1
ATOM 1008 N N . MET A 1 122 ? 12.426 -6.821 3.583 1.00 91.44 122 MET A N 1
ATOM 1009 C CA . MET A 1 122 ? 11.221 -7.601 3.860 1.00 91.44 122 MET A CA 1
ATOM 1010 C C . MET A 1 122 ? 10.530 -7.135 5.146 1.00 91.44 122 MET A C 1
ATOM 1012 O O . MET A 1 122 ? 9.350 -6.809 5.117 1.00 91.44 122 MET A O 1
ATOM 1016 N N . TYR A 1 123 ? 11.273 -6.971 6.243 1.00 91.19 123 TYR A N 1
ATOM 1017 C CA . TYR A 1 123 ? 10.730 -6.458 7.504 1.00 91.19 123 TYR A CA 1
ATOM 1018 C C . TYR A 1 123 ? 10.056 -5.091 7.332 1.00 91.19 123 TYR A C 1
ATOM 1020 O O . TYR A 1 123 ? 8.939 -4.876 7.794 1.00 91.19 123 TYR A O 1
ATOM 1028 N N . LYS A 1 124 ? 10.704 -4.163 6.613 1.00 90.00 124 LYS A N 1
ATOM 1029 C CA . LYS A 1 124 ? 10.106 -2.853 6.315 1.00 90.00 124 LYS A CA 1
ATOM 1030 C C . LYS A 1 124 ? 8.841 -2.979 5.472 1.00 90.00 124 LYS A C 1
ATOM 1032 O O . LYS A 1 124 ? 7.869 -2.292 5.761 1.00 90.00 124 LYS A O 1
ATOM 1037 N N . HIS A 1 125 ? 8.850 -3.831 4.452 1.00 90.44 125 HIS A N 1
ATOM 1038 C CA . HIS A 1 125 ? 7.678 -4.080 3.622 1.00 90.44 125 HIS A CA 1
ATOM 1039 C C . HIS A 1 125 ? 6.519 -4.656 4.448 1.00 90.44 125 HIS A C 1
ATOM 1041 O O . HIS A 1 125 ? 5.412 -4.131 4.367 1.00 90.44 125 HIS A O 1
ATOM 1047 N N . MET A 1 126 ? 6.778 -5.643 5.308 1.00 89.62 126 MET A N 1
ATOM 1048 C CA . MET A 1 126 ? 5.767 -6.216 6.201 1.00 89.62 126 MET A CA 1
ATOM 1049 C C . MET A 1 126 ? 5.204 -5.145 7.131 1.00 89.62 126 MET A C 1
ATOM 1051 O O . MET A 1 126 ? 3.995 -4.922 7.159 1.00 89.62 126 MET A O 1
ATOM 1055 N N . ASN A 1 127 ? 6.084 -4.412 7.818 1.00 88.81 127 ASN A N 1
ATOM 1056 C CA . ASN A 1 127 ? 5.704 -3.368 8.765 1.00 88.81 127 ASN A CA 1
ATOM 1057 C C . ASN A 1 127 ? 4.890 -2.243 8.119 1.00 88.81 127 ASN A C 1
ATOM 1059 O O . ASN A 1 127 ? 3.976 -1.708 8.736 1.00 88.81 127 ASN A O 1
ATOM 1063 N N . MET A 1 128 ? 5.220 -1.874 6.880 1.00 85.81 128 MET A N 1
ATOM 1064 C CA . MET A 1 128 ? 4.525 -0.794 6.193 1.00 85.81 128 MET A CA 1
ATOM 1065 C C . MET A 1 128 ? 3.267 -1.251 5.467 1.00 85.81 128 MET A C 1
ATOM 1067 O O . MET A 1 128 ? 2.384 -0.428 5.331 1.00 85.81 128 MET A O 1
ATOM 1071 N N . THR A 1 129 ? 3.156 -2.487 4.984 1.00 86.56 129 THR A N 1
ATOM 1072 C CA . THR A 1 129 ? 2.064 -2.867 4.063 1.00 86.56 129 THR A CA 1
ATOM 1073 C C . THR A 1 129 ? 1.063 -3.853 4.660 1.00 86.56 129 THR A C 1
ATOM 1075 O O . THR A 1 129 ? -0.090 -3.862 4.232 1.00 86.56 129 THR A O 1
ATOM 1078 N N . HIS A 1 130 ? 1.479 -4.684 5.618 1.00 87.44 130 HIS A N 1
ATOM 1079 C CA . HIS A 1 130 ? 0.664 -5.808 6.091 1.00 87.44 130 HIS A CA 1
ATOM 1080 C C . HIS A 1 130 ? 0.457 -5.807 7.602 1.00 87.44 130 HIS A C 1
ATOM 1082 O O . HIS A 1 130 ? -0.645 -6.064 8.058 1.00 87.44 130 HIS A O 1
ATOM 1088 N N . LEU A 1 131 ? 1.478 -5.484 8.393 1.00 86.75 131 LEU A N 1
ATOM 1089 C CA . LEU A 1 131 ? 1.430 -5.762 9.827 1.00 86.75 131 LEU A CA 1
ATOM 1090 C C . LEU A 1 131 ? 0.523 -4.824 10.625 1.00 86.75 131 LEU A C 1
ATOM 1092 O O . LEU A 1 131 ? 0.129 -5.202 11.722 1.00 86.75 131 LEU A O 1
ATOM 1096 N N . PHE A 1 132 ? 0.210 -3.622 10.133 1.00 87.12 132 PHE A N 1
ATOM 1097 C CA . PHE A 1 132 ? -0.432 -2.609 10.969 1.00 87.12 132 PHE A CA 1
ATOM 1098 C C . PHE A 1 132 ? -1.506 -1.792 10.266 1.00 87.12 132 PHE A C 1
ATOM 1100 O O . PHE A 1 132 ? -1.376 -1.412 9.099 1.00 87.12 132 PHE A O 1
ATOM 1107 N N . LYS A 1 133 ? -2.541 -1.466 11.043 1.00 88.75 133 LYS A N 1
ATOM 1108 C CA . LYS A 1 133 ? -3.602 -0.519 10.697 1.00 88.75 133 LYS A CA 1
ATOM 1109 C C . LYS A 1 133 ? -3.564 0.671 11.640 1.00 88.75 133 LYS A C 1
ATOM 1111 O O . LYS A 1 133 ? -3.179 0.558 12.808 1.00 88.75 133 LYS A O 1
ATOM 1116 N N . TYR A 1 134 ? -3.980 1.809 11.110 1.00 88.38 134 TYR A N 1
ATOM 1117 C CA . TYR A 1 134 ? -4.055 3.056 11.841 1.00 88.38 134 TYR A CA 1
ATOM 1118 C C . TYR A 1 134 ? -5.514 3.401 12.081 1.00 88.38 134 TYR A C 1
ATOM 1120 O O . TYR A 1 134 ? -6.294 3.513 11.133 1.00 88.38 134 TYR A O 1
ATOM 1128 N N . THR A 1 135 ? -5.882 3.578 13.343 1.00 86.12 135 THR A N 1
ATOM 1129 C CA . THR A 1 135 ? -7.231 3.998 13.719 1.00 86.12 135 THR A CA 1
ATOM 1130 C C . THR A 1 135 ? -7.180 5.400 14.308 1.00 86.12 135 THR A C 1
ATOM 1132 O O . THR A 1 135 ? -6.299 5.741 15.105 1.00 86.12 135 THR A O 1
ATOM 1135 N N . CYS A 1 136 ? -8.098 6.252 13.858 1.00 85.06 136 CYS A N 1
ATOM 1136 C CA . CYS A 1 136 ? -8.278 7.574 14.440 1.00 85.06 136 CYS A CA 1
ATOM 1137 C C . CYS A 1 136 ? -9.065 7.438 15.750 1.00 85.06 136 CYS A C 1
ATOM 1139 O O . CYS A 1 136 ? -10.064 6.729 15.793 1.00 85.06 136 CYS A O 1
ATOM 1141 N N . GLN A 1 137 ? -8.654 8.127 16.818 1.00 81.75 137 GLN A N 1
ATOM 1142 C CA . GLN A 1 137 ? -9.445 8.147 18.060 1.00 81.75 137 GLN A CA 1
ATOM 1143 C C . GLN A 1 137 ? -10.634 9.115 17.998 1.00 81.75 137 GLN A C 1
ATOM 1145 O O . GLN A 1 137 ? -11.617 8.944 18.710 1.00 81.75 137 GLN A O 1
ATOM 1150 N N . MET A 1 138 ? -10.559 10.130 17.134 1.00 81.25 138 MET A N 1
ATOM 1151 C CA . MET A 1 138 ? -11.590 11.168 17.016 1.00 81.25 138 MET A CA 1
ATOM 1152 C C . MET A 1 138 ? -12.716 10.794 16.042 1.00 81.25 138 MET A C 1
ATOM 1154 O O . MET A 1 138 ? -13.737 11.475 15.993 1.00 81.25 138 MET A O 1
ATOM 1158 N N . CYS A 1 139 ? -12.532 9.754 15.227 1.00 83.31 139 CYS A N 1
ATOM 1159 C CA . CYS A 1 139 ? -13.552 9.251 14.313 1.00 83.31 139 CYS A CA 1
ATOM 1160 C C . CYS A 1 139 ? -13.346 7.762 14.038 1.00 83.31 139 CYS A C 1
ATOM 1162 O O . CYS A 1 139 ? -12.225 7.272 14.089 1.00 83.31 139 CYS A O 1
ATOM 1164 N N . SER A 1 140 ? -14.400 7.052 13.642 1.00 79.88 140 SER A N 1
ATOM 1165 C CA . SER A 1 140 ? -14.357 5.612 13.334 1.00 79.88 140 SER A CA 1
ATOM 1166 C C . SER A 1 140 ? -13.616 5.263 12.031 1.00 79.88 140 SER A C 1
ATOM 1168 O O . SER A 1 140 ? -13.878 4.233 11.415 1.00 79.88 140 SER A O 1
ATOM 1170 N N . TYR A 1 141 ? -12.717 6.132 11.564 1.00 84.69 141 TYR A N 1
ATOM 1171 C CA . TYR A 1 141 ? -11.967 5.928 10.335 1.00 84.69 141 TYR A CA 1
ATOM 1172 C C . TYR A 1 141 ? -10.720 5.081 10.592 1.00 84.69 141 TYR A C 1
ATOM 1174 O O . TYR A 1 141 ? -9.885 5.406 11.442 1.00 84.69 141 TYR A O 1
ATOM 1182 N N . VAL A 1 142 ? -10.583 4.023 9.799 1.00 85.06 142 VAL A N 1
ATOM 1183 C CA . VAL A 1 142 ? -9.415 3.143 9.778 1.00 85.06 142 VAL A CA 1
ATOM 1184 C C . VAL A 1 142 ? -8.711 3.326 8.444 1.00 85.06 142 VAL A C 1
ATOM 1186 O O . VAL A 1 142 ? -9.340 3.248 7.388 1.00 85.06 142 VAL A O 1
ATOM 1189 N N . CYS A 1 143 ? -7.403 3.564 8.476 1.00 84.88 143 CYS A N 1
ATOM 1190 C CA . CYS A 1 143 ? -6.581 3.557 7.278 1.00 84.88 143 CYS A CA 1
ATOM 1191 C C . CYS A 1 143 ? -5.461 2.528 7.358 1.00 84.88 143 CYS A C 1
ATOM 1193 O O . CYS A 1 143 ? -4.917 2.200 8.412 1.00 84.88 143 CYS A O 1
ATOM 1195 N N . PHE A 1 144 ? -5.107 2.040 6.179 1.00 81.56 144 PHE A N 1
ATOM 1196 C CA . PHE A 1 144 ? -3.991 1.144 5.951 1.00 81.56 144 PHE A CA 1
ATOM 1197 C C . PHE A 1 144 ? -2.962 1.905 5.114 1.00 81.56 144 PHE A C 1
ATOM 1199 O O . PHE A 1 144 ? -3.328 2.732 4.274 1.00 81.56 144 PHE A O 1
ATOM 1206 N N . ASN A 1 145 ? -1.676 1.648 5.335 1.00 70.62 145 ASN A N 1
ATOM 1207 C CA . ASN A 1 145 ? -0.629 2.165 4.456 1.00 70.62 145 ASN A CA 1
ATOM 1208 C C . ASN A 1 145 ? -0.772 1.476 3.086 1.00 70.62 145 ASN A C 1
ATOM 1210 O O . ASN A 1 145 ? -0.542 0.271 2.959 1.00 70.62 145 ASN A O 1
ATOM 1214 N N . ARG A 1 146 ? -1.219 2.240 2.085 1.00 57.81 146 ARG A N 1
ATOM 1215 C CA . ARG A 1 146 ? -1.532 1.770 0.728 1.00 57.81 146 ARG A CA 1
ATOM 1216 C C . ARG A 1 146 ? -0.386 1.990 -0.256 1.00 57.81 146 ARG A C 1
ATOM 1218 O O . ARG A 1 146 ? 0.284 3.038 -0.148 1.00 57.81 146 ARG A O 1
#